Protein AF-A0A969WXQ6-F1 (afdb_monomer)

Radius of gyration: 19.03 Å; Cα contacts (8 Å, |Δi|>4): 213; chains: 1; bounding box: 54×24×57 Å

pLDDT: mean 85.54, std 15.49, range [38.78, 97.62]

Mean predicted aligned error: 7.91 Å

Sequence (126 aa):
MKSHINEEEMGKNLRLKVRFDYQGIAKNNRFPFRTPSPEQVAEEIREQKVAMLRNVPLQGIEIEEITMSGDVYTVYDEVRAQSVAYAPVAVEFKADSIEDAIQFIMREEFRKVEIIEPDHLNLTKM

Secondary structure (DSSP, 8-state):
------GGGTTS-EEEEEEEEEEEE----S-TTSPPPHHHHHHHHHHHHHHHHHHS-BTTEEEEEEE--SPPEEEEETTTTEEEEEEEEEEEEEESSHHHHHHHH-STTEEEEEEEE-S-------

Solvent-accessible surface area (backbone atoms only — not comparable to full-atom values): 7397 Å² total; per-residue (Å²): 137,82,81,81,76,59,76,81,62,80,62,72,52,44,27,34,39,35,34,35,41,29,74,8,66,51,72,95,59,101,51,76,92,78,52,63,50,20,54,55,43,3,46,54,52,35,53,54,52,50,52,46,66,75,72,52,90,49,85,50,49,46,81,75,46,76,47,69,84,50,73,70,46,74,46,77,38,78,92,76,72,41,65,34,14,31,20,36,34,39,38,31,30,34,14,59,41,71,66,42,43,49,64,69,54,72,48,93,36,48,75,47,78,43,75,71,32,64,96,73,82,87,86,73,85,130

Nearest PDB structures (foldseek):
  8csr-assembly1_E  TM=3.993E-01  e=1.469E-02  Homo sapiens
  9d94-assembly1_If  TM=6.668E-01  e=1.680E+00  Mycobacterium phage Bxb1
  4a2a-assembly1_A  TM=2.793E-01  e=2.506E+00  Thermotoga maritima
  4a2b-assembly1_A  TM=2.605E-01  e=2.111E+00  Thermotoga maritima
  4a2a-assembly2_B  TM=2.682E-01  e=3.956E+00  Thermotoga maritima

Foldseek 3Di:
DDDPPDPVVQQPWFKKKWKFWAKFFWDPDPDPVPTDDRQRRQVVVVVVVVVCVVPPDAPQKAWDDKDQPDHWDWDQDPVVRGIMIIRMMMTIMIGSDPVSVCVVQPDPRTDDMDGPDDPDDDDDDD

Structure (mmCIF, N/CA/C/O backbone):
data_AF-A0A969WXQ6-F1
#
_entry.id   AF-A0A969WXQ6-F1
#
loop_
_atom_site.group_PDB
_atom_site.id
_atom_site.type_symbol
_atom_site.label_atom_id
_atom_site.label_alt_id
_atom_site.label_comp_id
_atom_site.label_asym_id
_atom_site.label_entity_id
_atom_site.label_seq_id
_atom_site.pdbx_PDB_ins_code
_atom_site.Cartn_x
_atom_site.Cartn_y
_atom_site.Cartn_z
_atom_site.occupancy
_atom_site.B_iso_or_equiv
_atom_site.auth_seq_id
_atom_site.auth_comp_id
_atom_site.auth_asym_id
_atom_site.auth_atom_id
_atom_site.pdbx_PDB_model_num
ATOM 1 N N . MET A 1 1 ? -29.610 -12.326 30.037 1.00 38.78 1 MET A N 1
ATOM 2 C CA . MET A 1 1 ? -28.479 -11.379 30.010 1.00 38.78 1 MET A CA 1
ATOM 3 C C . MET A 1 1 ? -28.376 -10.874 28.579 1.00 38.78 1 MET A C 1
ATOM 5 O O . MET A 1 1 ? -27.927 -11.618 27.724 1.00 38.78 1 MET A O 1
ATOM 9 N N . LYS A 1 2 ? -28.982 -9.720 28.275 1.00 43.22 2 LYS A N 1
ATOM 10 C CA . LYS A 1 2 ? -28.932 -9.120 26.934 1.00 43.22 2 LYS A CA 1
ATOM 11 C C . LYS A 1 2 ? -27.744 -8.167 26.940 1.00 43.22 2 LYS A C 1
ATOM 13 O O . LYS A 1 2 ? -27.766 -7.196 27.689 1.00 43.22 2 LYS A O 1
ATOM 18 N N . SER A 1 3 ? -26.698 -8.494 26.196 1.00 45.59 3 SER A N 1
ATOM 19 C CA . SER A 1 3 ? -25.590 -7.577 25.955 1.00 45.59 3 SER A CA 1
ATOM 20 C C . SER A 1 3 ? -26.114 -6.435 25.089 1.00 45.59 3 SER A C 1
ATOM 22 O O . SER A 1 3 ? -26.398 -6.627 23.908 1.00 45.59 3 SER A O 1
ATOM 24 N N . HIS A 1 4 ? -26.289 -5.264 25.699 1.00 46.06 4 HIS A N 1
ATOM 25 C CA . HIS A 1 4 ? -26.290 -4.002 24.974 1.00 46.06 4 HIS A CA 1
ATOM 26 C C . HIS A 1 4 ? -24.886 -3.836 24.400 1.00 46.06 4 HIS A C 1
ATOM 28 O O . HIS A 1 4 ? -23.968 -3.430 25.105 1.00 46.06 4 HIS A O 1
ATOM 34 N N . ILE A 1 5 ? -24.707 -4.258 23.153 1.00 49.78 5 ILE A N 1
ATOM 35 C CA . ILE A 1 5 ? -23.520 -3.910 22.383 1.00 49.78 5 ILE A CA 1
ATOM 36 C C . ILE A 1 5 ? -23.732 -2.444 22.010 1.00 49.78 5 ILE A C 1
ATOM 38 O O . ILE A 1 5 ? -24.725 -2.107 21.366 1.00 49.78 5 ILE A O 1
ATOM 42 N N . ASN A 1 6 ? -22.889 -1.576 22.560 1.00 43.19 6 ASN A N 1
ATOM 43 C CA . ASN A 1 6 ? -22.985 -0.133 22.414 1.00 43.19 6 ASN A CA 1
ATOM 44 C C . ASN A 1 6 ? -22.669 0.219 20.949 1.00 43.19 6 ASN A C 1
ATOM 46 O O . ASN A 1 6 ? -21.578 -0.091 20.476 1.00 43.19 6 ASN A O 1
ATOM 50 N N . GLU A 1 7 ? -23.603 0.847 20.226 1.00 49.69 7 GLU A N 1
ATOM 51 C CA . GLU A 1 7 ? -23.404 1.287 18.829 1.00 49.69 7 GLU A CA 1
ATOM 52 C C . GLU A 1 7 ? -22.188 2.229 18.684 1.00 49.69 7 GLU A C 1
ATOM 54 O O . GLU A 1 7 ? -21.607 2.335 17.607 1.00 49.69 7 GLU A O 1
ATOM 59 N N . GLU A 1 8 ? -21.734 2.836 19.787 1.00 45.50 8 GLU A N 1
ATOM 60 C CA . GLU A 1 8 ? -20.534 3.677 19.870 1.00 45.50 8 GLU A CA 1
ATOM 61 C C . GLU A 1 8 ? -19.195 2.929 19.698 1.00 45.50 8 GLU A C 1
ATOM 63 O O . GLU A 1 8 ? -18.190 3.575 19.399 1.00 45.50 8 GLU A O 1
ATOM 68 N N . GLU A 1 9 ? -19.137 1.597 19.853 1.00 46.69 9 GLU A N 1
ATOM 69 C CA . GLU A 1 9 ? -17.900 0.830 19.591 1.00 46.69 9 GLU A CA 1
ATOM 70 C C . GLU A 1 9 ? -17.744 0.403 18.125 1.00 46.69 9 GLU A C 1
ATOM 72 O O . GLU A 1 9 ? -16.641 0.092 17.686 1.00 46.69 9 GLU A O 1
ATOM 77 N N . MET A 1 10 ? -18.818 0.443 17.332 1.00 47.16 10 MET A N 1
ATOM 78 C CA . MET A 1 10 ? -18.827 -0.082 15.960 1.00 47.16 10 MET A CA 1
ATOM 79 C C . MET A 1 10 ? -18.125 0.836 14.940 1.00 47.16 10 MET A C 1
ATOM 81 O O . MET A 1 10 ? -17.915 0.442 13.796 1.00 47.16 10 MET A O 1
ATOM 85 N N . GLY A 1 11 ? -17.771 2.059 15.353 1.00 47.78 11 GLY A N 1
ATOM 86 C CA . GLY A 1 11 ? -17.104 3.074 14.532 1.00 47.78 11 GLY A CA 1
ATOM 87 C C . GLY A 1 11 ? -15.634 3.308 14.876 1.00 47.78 11 GLY A C 1
ATOM 88 O O . GLY A 1 11 ? -15.070 4.295 14.418 1.00 47.78 11 GLY A O 1
ATOM 89 N N . LYS A 1 12 ? -15.006 2.464 15.706 1.00 54.78 12 LYS A N 1
ATOM 90 C CA . LYS A 1 12 ? -13.591 2.636 16.056 1.00 54.78 12 LYS A CA 1
ATOM 91 C C . LYS A 1 12 ? -12.741 1.526 15.461 1.00 54.78 12 LYS A C 1
ATOM 93 O O . LYS A 1 12 ? -12.566 0.469 16.056 1.00 54.78 12 LYS A O 1
ATOM 98 N N . ASN A 1 13 ? -12.164 1.882 14.316 1.00 68.25 13 ASN A N 1
ATOM 99 C CA . ASN A 1 13 ? -11.003 1.291 13.658 1.00 68.25 13 ASN A CA 1
ATOM 100 C C . ASN A 1 13 ? -11.335 0.152 12.695 1.00 68.25 13 ASN A C 1
ATOM 102 O O . ASN A 1 13 ? -11.148 -1.024 12.995 1.00 68.25 13 ASN A O 1
ATOM 106 N N . LEU A 1 14 ? -11.752 0.529 11.484 1.00 91.44 14 LEU A N 1
ATOM 107 C CA . LEU A 1 14 ? -11.699 -0.376 10.339 1.00 91.44 14 LEU A CA 1
ATOM 108 C C . LEU A 1 14 ? -10.246 -0.762 10.114 1.00 91.44 14 LEU A C 1
ATOM 110 O O . LEU A 1 14 ? -9.439 0.105 9.790 1.00 91.44 14 LEU A O 1
ATOM 114 N N . ARG A 1 15 ? -9.911 -2.039 10.266 1.00 95.50 15 ARG A N 1
ATOM 115 C CA . ARG A 1 15 ? -8.557 -2.531 10.031 1.00 95.50 15 ARG A CA 1
ATOM 116 C C . ARG A 1 15 ? -8.525 -3.266 8.706 1.00 95.50 15 ARG A C 1
ATOM 118 O O . ARG A 1 15 ? -9.250 -4.242 8.512 1.00 95.50 15 ARG A O 1
ATOM 125 N N . LEU A 1 16 ? -7.692 -2.805 7.784 1.00 95.69 16 LEU A N 1
ATOM 126 C CA . LEU A 1 16 ? -7.615 -3.344 6.432 1.00 95.69 16 LEU A CA 1
ATOM 127 C C . LEU A 1 16 ? -6.181 -3.702 6.064 1.00 95.69 16 LEU A C 1
ATOM 129 O O . LEU A 1 16 ? -5.230 -3.060 6.501 1.00 95.69 16 LEU A O 1
ATOM 133 N N . LYS A 1 17 ? -6.046 -4.685 5.176 1.00 96.88 17 LYS A N 1
ATOM 134 C CA . LYS A 1 17 ? -4.815 -4.994 4.453 1.00 96.88 17 LYS A CA 1
ATOM 135 C C . LYS A 1 17 ? -5.021 -4.721 2.976 1.00 96.88 17 LYS A C 1
ATOM 137 O O . LYS A 1 17 ? -5.866 -5.341 2.335 1.00 96.88 17 LYS A O 1
ATOM 142 N N . VAL A 1 18 ? -4.239 -3.813 2.413 1.00 97.12 18 VAL A N 1
ATOM 143 C CA . VAL A 1 18 ? -4.273 -3.479 0.986 1.00 97.12 18 VAL A CA 1
ATOM 144 C C . VAL A 1 18 ? -2.982 -3.905 0.304 1.00 97.12 18 VAL A C 1
ATOM 146 O O . VAL A 1 18 ? -1.902 -3.777 0.876 1.00 97.12 18 VAL A O 1
ATOM 149 N N . ARG A 1 19 ? -3.083 -4.397 -0.934 1.00 97.19 19 ARG A N 1
ATOM 150 C CA . ARG A 1 19 ? -1.935 -4.634 -1.811 1.00 97.19 19 ARG A CA 1
ATOM 151 C C . ARG A 1 19 ? -1.886 -3.592 -2.921 1.00 97.19 19 ARG A C 1
ATOM 153 O O . ARG A 1 19 ? -2.846 -3.462 -3.688 1.00 97.19 19 ARG A O 1
ATOM 160 N N . PHE A 1 20 ? -0.744 -2.920 -3.020 1.00 97.56 20 PHE A N 1
ATOM 161 C CA . PHE A 1 20 ? -0.381 -2.054 -4.134 1.00 97.56 20 PHE A CA 1
ATOM 162 C C . PHE A 1 20 ? 0.734 -2.701 -4.952 1.00 97.56 20 PHE A C 1
ATOM 164 O O . PHE A 1 20 ? 1.717 -3.164 -4.381 1.00 97.56 20 PHE A O 1
ATOM 171 N N . ASP A 1 21 ? 0.609 -2.687 -6.275 1.00 97.31 21 ASP A N 1
ATOM 172 C CA . ASP A 1 21 ? 1.634 -3.180 -7.192 1.00 97.31 21 ASP A CA 1
ATOM 173 C C . ASP A 1 21 ? 2.188 -1.989 -7.987 1.00 97.31 21 ASP A C 1
ATOM 175 O O . ASP A 1 21 ? 1.551 -1.498 -8.924 1.00 97.31 21 ASP A O 1
ATOM 179 N N . TYR A 1 22 ? 3.374 -1.507 -7.605 1.00 96.81 22 TYR A N 1
ATOM 180 C CA . TYR A 1 22 ? 3.997 -0.337 -8.227 1.00 96.81 22 TYR A CA 1
ATOM 181 C C . TYR A 1 22 ? 4.631 -0.692 -9.564 1.00 96.81 22 TYR A C 1
ATOM 183 O O . TYR A 1 22 ? 5.438 -1.614 -9.653 1.00 96.81 22 TYR A O 1
ATOM 191 N N . GLN A 1 23 ? 4.266 0.048 -10.607 1.00 95.00 23 GLN A N 1
ATOM 192 C CA . GLN A 1 23 ? 4.667 -0.246 -11.976 1.00 95.00 23 GLN A CA 1
ATOM 193 C C . GLN A 1 23 ? 6.019 0.382 -12.335 1.00 95.00 23 GLN A C 1
ATOM 195 O O . GLN A 1 23 ? 6.209 1.586 -12.182 1.00 95.00 23 GLN A O 1
ATOM 200 N N . GLY A 1 24 ? 6.909 -0.410 -12.930 1.00 92.69 24 GLY A N 1
ATOM 201 C CA . GLY A 1 24 ? 8.118 0.046 -13.608 1.00 92.69 24 GLY A CA 1
ATOM 202 C C . GLY A 1 24 ? 8.058 -0.233 -15.108 1.00 92.69 24 GLY A C 1
ATOM 203 O O . GLY A 1 24 ? 7.767 -1.347 -15.547 1.00 92.69 24 GLY A O 1
ATOM 204 N N . ILE A 1 25 ? 8.335 0.793 -15.912 1.00 88.00 25 ILE A N 1
ATOM 205 C CA . ILE A 1 25 ? 8.427 0.698 -17.375 1.00 88.00 25 ILE A CA 1
ATOM 206 C C . ILE A 1 25 ? 9.833 1.141 -17.776 1.00 88.00 25 ILE A C 1
ATOM 208 O O . ILE A 1 25 ? 10.276 2.222 -17.379 1.00 88.00 25 ILE A O 1
ATOM 212 N N . ALA A 1 26 ? 1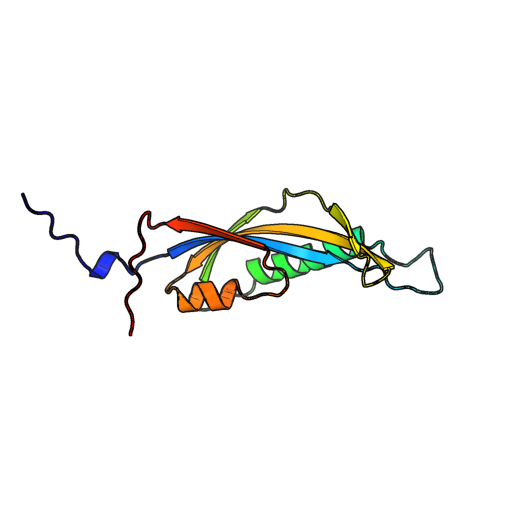0.533 0.336 -18.580 1.00 77.06 26 ALA A N 1
ATOM 213 C CA . ALA A 1 26 ? 11.819 0.752 -19.131 1.00 77.06 26 ALA A CA 1
ATOM 214 C C . ALA A 1 26 ? 11.641 1.981 -20.026 1.00 77.06 26 ALA A C 1
ATOM 216 O O . ALA A 1 26 ? 10.830 1.995 -20.952 1.00 77.06 26 ALA A O 1
ATOM 217 N N . LYS A 1 27 ? 12.456 3.012 -19.796 1.00 69.88 27 LYS A N 1
ATOM 218 C CA . LYS A 1 27 ? 12.552 4.128 -20.738 1.00 69.88 27 LYS A CA 1
ATOM 219 C C . LYS A 1 27 ? 13.331 3.656 -21.962 1.00 69.88 27 LYS A C 1
ATOM 221 O O . LYS A 1 27 ? 14.490 3.277 -21.845 1.00 69.88 27 LYS A O 1
ATOM 226 N N . ASN A 1 28 ? 12.721 3.712 -23.143 1.00 63.16 28 ASN A N 1
ATOM 227 C CA . ASN A 1 28 ? 13.413 3.419 -24.396 1.00 63.16 28 ASN A CA 1
ATOM 228 C C . ASN A 1 28 ? 14.402 4.556 -24.723 1.00 63.16 28 ASN A C 1
ATOM 230 O O . ASN A 1 28 ? 14.040 5.529 -25.383 1.00 63.16 28 ASN A O 1
ATOM 234 N N . ASN A 1 29 ? 15.632 4.479 -24.208 1.00 61.03 29 ASN A N 1
ATOM 235 C CA . ASN A 1 29 ? 16.663 5.499 -24.403 1.00 61.03 29 ASN A CA 1
ATOM 236 C C . ASN A 1 29 ? 17.888 4.941 -25.140 1.00 61.03 29 ASN A C 1
ATOM 238 O O . ASN A 1 29 ? 18.266 3.786 -24.976 1.00 61.03 29 ASN A O 1
ATOM 242 N N . ARG A 1 30 ? 18.564 5.803 -25.915 1.00 62.41 30 ARG A N 1
ATOM 243 C CA . ARG A 1 30 ? 19.701 5.444 -26.795 1.00 62.41 30 ARG A CA 1
ATOM 244 C C . ARG A 1 30 ? 20.978 4.972 -26.071 1.00 62.41 30 ARG A C 1
ATOM 246 O O . ARG A 1 30 ? 21.963 4.675 -26.738 1.00 62.41 30 ARG A O 1
ATOM 253 N N . PHE A 1 31 ? 20.990 4.921 -24.738 1.00 69.31 31 PHE A N 1
ATOM 254 C CA . PHE A 1 31 ? 22.169 4.588 -23.930 1.00 69.31 31 PHE A CA 1
ATOM 255 C C . PHE A 1 31 ? 21.892 3.368 -23.028 1.00 69.31 31 PHE A C 1
ATOM 257 O O . PHE A 1 31 ? 21.445 3.533 -21.888 1.00 69.31 31 PHE A O 1
ATOM 264 N N . PRO A 1 32 ? 22.166 2.138 -23.503 1.00 61.19 32 PRO A N 1
ATOM 265 C CA . PRO A 1 32 ? 21.775 0.905 -22.811 1.00 61.19 32 PRO A CA 1
ATOM 266 C C . PRO A 1 32 ? 22.526 0.658 -21.492 1.00 61.19 32 PRO A C 1
ATOM 268 O O . PRO A 1 32 ? 22.001 -0.005 -20.611 1.00 61.19 32 PRO A O 1
ATOM 271 N N . PHE A 1 33 ? 23.715 1.236 -21.301 1.00 65.94 33 PHE A N 1
ATOM 272 C CA . PHE A 1 33 ? 24.551 0.983 -20.115 1.00 65.94 33 PHE A CA 1
ATOM 273 C C . PHE A 1 33 ? 24.204 1.826 -18.875 1.00 65.94 33 PHE A C 1
ATOM 275 O O . PHE A 1 33 ? 24.847 1.678 -17.841 1.00 65.94 33 PHE A O 1
ATOM 282 N N . ARG A 1 34 ? 23.226 2.739 -18.964 1.00 69.50 34 ARG A N 1
ATOM 283 C CA . ARG A 1 34 ? 22.825 3.622 -17.848 1.00 69.50 34 ARG A CA 1
ATOM 284 C C . ARG A 1 34 ? 21.311 3.677 -17.633 1.00 69.50 34 ARG A C 1
ATOM 286 O O . ARG A 1 34 ? 20.833 4.462 -16.822 1.00 69.50 34 ARG A O 1
ATOM 293 N N . THR A 1 35 ? 20.551 2.896 -18.393 1.00 77.81 35 THR A N 1
ATOM 294 C CA . THR A 1 35 ? 19.093 2.909 -18.293 1.00 77.81 35 THR A CA 1
ATOM 295 C C . THR A 1 35 ? 18.670 1.829 -17.299 1.00 77.81 35 THR A C 1
ATOM 297 O O . THR A 1 35 ? 19.032 0.674 -17.520 1.00 77.81 35 THR A O 1
ATOM 300 N N . PRO A 1 36 ? 17.955 2.175 -16.214 1.00 84.25 36 PRO A N 1
ATOM 301 C CA . PRO A 1 36 ? 17.484 1.181 -15.259 1.00 84.25 36 PRO A CA 1
ATOM 302 C C . PRO A 1 36 ? 16.495 0.221 -15.932 1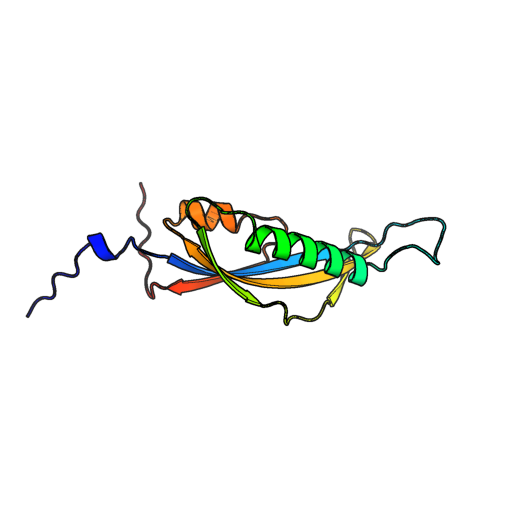.00 84.25 36 PRO A C 1
ATOM 304 O O . PRO A 1 36 ? 15.702 0.635 -16.788 1.00 84.25 36 PRO A O 1
ATOM 307 N N . SER A 1 37 ? 16.554 -1.060 -15.564 1.00 89.62 37 SER A N 1
ATOM 308 C CA . SER A 1 37 ? 15.594 -2.063 -16.035 1.00 89.62 37 SER A CA 1
ATOM 309 C C . SER A 1 37 ? 14.183 -1.753 -15.504 1.00 89.62 37 SER A C 1
ATOM 311 O O . SER A 1 37 ? 14.057 -1.039 -14.506 1.00 89.62 37 SER A O 1
ATOM 313 N N . PRO A 1 38 ? 13.104 -2.270 -16.125 1.00 91.50 38 PRO A N 1
ATOM 314 C CA . PRO A 1 38 ? 11.749 -2.110 -15.596 1.00 91.50 38 PRO A CA 1
ATOM 315 C C . PRO A 1 38 ? 11.646 -2.514 -14.122 1.00 91.50 38 PRO A C 1
ATOM 317 O O . PRO A 1 38 ? 11.001 -1.819 -13.345 1.00 91.50 38 PRO A O 1
ATOM 320 N N . GLU A 1 39 ? 12.316 -3.600 -13.734 1.00 93.88 39 GLU A N 1
ATOM 321 C CA . GLU A 1 39 ? 12.343 -4.118 -12.366 1.00 93.88 39 GLU A CA 1
ATOM 322 C C . GLU A 1 39 ? 13.013 -3.130 -11.410 1.00 93.88 39 GLU A C 1
ATOM 324 O O . GLU A 1 39 ? 12.452 -2.831 -10.361 1.00 93.88 39 GLU A O 1
ATOM 329 N N . GLN A 1 40 ? 14.163 -2.56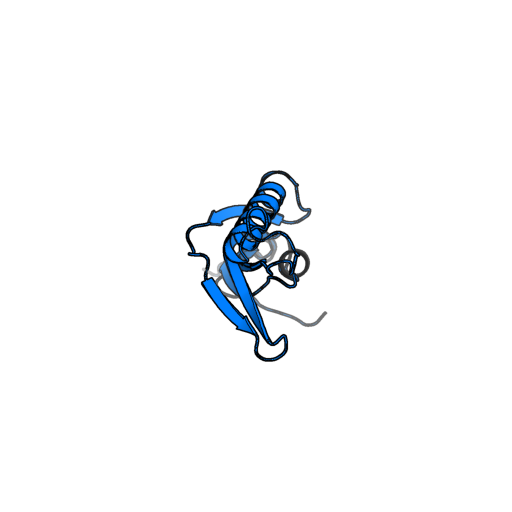4 -11.796 1.00 93.00 40 GLN A N 1
ATOM 330 C CA . GLN A 1 40 ? 14.844 -1.532 -11.006 1.00 93.00 40 GLN A CA 1
ATOM 331 C C . GLN A 1 40 ? 13.966 -0.289 -10.841 1.00 93.00 40 GLN A C 1
ATOM 333 O O . GLN A 1 40 ? 13.850 0.242 -9.742 1.00 93.00 40 GLN A O 1
ATOM 338 N N . VAL A 1 41 ? 13.292 0.141 -11.911 1.00 93.88 41 VAL A N 1
ATOM 339 C CA . VAL A 1 41 ? 12.364 1.280 -11.855 1.00 93.88 41 VAL A CA 1
ATOM 340 C C . VAL A 1 41 ? 11.184 0.987 -10.922 1.00 93.88 41 VAL A C 1
ATOM 342 O O . VAL A 1 41 ? 10.811 1.846 -10.127 1.00 93.88 41 VAL A O 1
ATOM 345 N N . ALA A 1 42 ? 10.591 -0.208 -11.002 1.00 95.81 42 ALA A N 1
ATOM 346 C CA . ALA A 1 42 ? 9.485 -0.608 -10.131 1.00 95.81 42 ALA A CA 1
ATOM 347 C C . ALA A 1 42 ? 9.918 -0.619 -8.656 1.00 95.81 42 ALA A C 1
ATOM 349 O O . ALA A 1 42 ? 9.194 -0.121 -7.793 1.00 95.81 42 ALA A O 1
ATOM 350 N N . GLU A 1 43 ? 11.115 -1.141 -8.386 1.00 95.50 43 GLU A N 1
ATOM 351 C CA . GLU A 1 43 ? 11.703 -1.222 -7.052 1.00 95.50 43 GLU A CA 1
ATOM 352 C C . GLU A 1 43 ? 11.970 0.166 -6.455 1.00 95.50 43 GLU A C 1
ATOM 354 O O . GLU A 1 43 ? 11.552 0.439 -5.331 1.00 95.50 43 GLU A O 1
ATOM 359 N N . GLU A 1 44 ? 12.570 1.074 -7.229 1.00 95.12 44 GLU A N 1
ATOM 360 C CA . GLU A 1 44 ? 12.812 2.463 -6.820 1.00 95.12 44 GLU A CA 1
ATOM 361 C C . GLU A 1 44 ? 11.500 3.201 -6.501 1.00 95.12 44 GLU A C 1
ATOM 363 O O . GLU A 1 44 ? 11.391 3.886 -5.479 1.00 95.12 44 GLU A O 1
ATOM 368 N N . ILE A 1 45 ? 10.470 3.041 -7.343 1.00 96.06 45 ILE A N 1
ATOM 369 C CA . ILE A 1 45 ? 9.145 3.639 -7.105 1.00 96.06 45 ILE A CA 1
ATOM 370 C C . ILE A 1 45 ? 8.536 3.076 -5.822 1.00 96.06 45 ILE A C 1
ATOM 372 O O . ILE A 1 45 ? 8.007 3.835 -5.005 1.00 96.06 45 ILE A O 1
ATOM 376 N N . ARG A 1 46 ? 8.618 1.758 -5.625 1.00 96.50 46 ARG A N 1
ATOM 377 C CA . ARG A 1 46 ? 8.125 1.090 -4.422 1.00 96.50 46 ARG A CA 1
ATOM 378 C C . ARG A 1 46 ? 8.806 1.633 -3.169 1.00 96.50 46 ARG A C 1
ATOM 380 O O . ARG A 1 46 ? 8.112 1.990 -2.219 1.00 96.50 46 ARG A O 1
ATOM 387 N N . GLU A 1 47 ? 10.131 1.744 -3.167 1.00 96.06 47 GLU A N 1
ATOM 388 C CA . GLU A 1 47 ? 10.894 2.307 -2.048 1.00 96.06 47 GLU A CA 1
ATOM 389 C C . GLU A 1 47 ? 10.478 3.748 -1.746 1.00 96.06 47 GLU A C 1
ATOM 391 O O . GLU A 1 47 ? 10.199 4.083 -0.591 1.00 96.06 47 GLU A O 1
ATOM 396 N N . GLN A 1 48 ? 10.351 4.589 -2.777 1.00 96.19 48 GLN A N 1
ATOM 397 C CA . GLN A 1 48 ? 9.909 5.973 -2.621 1.00 96.19 48 GLN A CA 1
ATOM 398 C C . GLN A 1 48 ? 8.501 6.054 -2.015 1.00 96.19 48 GLN A C 1
ATOM 400 O O . GLN A 1 48 ? 8.255 6.845 -1.101 1.00 96.19 48 GLN A O 1
ATOM 405 N N . LYS A 1 49 ? 7.565 5.239 -2.505 1.00 95.62 49 LYS A N 1
ATOM 406 C CA . LYS A 1 49 ? 6.173 5.227 -2.039 1.00 95.62 49 LYS A CA 1
ATOM 407 C C . LYS A 1 49 ? 6.058 4.704 -0.613 1.00 95.62 49 LYS A C 1
ATOM 409 O O . LYS A 1 49 ? 5.352 5.301 0.195 1.00 95.62 49 LYS A O 1
ATOM 414 N N . VAL A 1 50 ? 6.804 3.656 -0.268 1.00 95.88 50 VAL A N 1
ATOM 415 C CA . VAL A 1 50 ? 6.894 3.159 1.111 1.00 95.88 50 VAL A CA 1
ATOM 416 C C . VAL A 1 50 ? 7.490 4.219 2.035 1.00 95.88 50 VAL A C 1
ATOM 418 O O . VAL A 1 50 ? 6.981 4.426 3.135 1.00 95.88 50 VAL A O 1
ATOM 421 N N . ALA A 1 51 ? 8.527 4.937 1.597 1.00 96.00 51 ALA A N 1
ATOM 422 C CA . ALA A 1 51 ? 9.091 6.034 2.373 1.00 96.00 51 ALA A CA 1
ATOM 423 C C . ALA A 1 51 ? 8.065 7.154 2.615 1.00 96.00 51 ALA A C 1
ATOM 425 O O . ALA A 1 51 ? 8.015 7.692 3.719 1.00 96.00 51 ALA A O 1
ATOM 426 N N . MET A 1 52 ? 7.215 7.479 1.634 1.00 94.19 52 MET A N 1
ATOM 427 C CA . MET A 1 52 ? 6.115 8.430 1.835 1.00 94.19 52 MET A CA 1
ATOM 428 C C . MET A 1 52 ? 5.107 7.912 2.863 1.00 94.19 52 MET A C 1
ATOM 430 O O . MET A 1 52 ? 4.794 8.634 3.802 1.00 94.19 52 MET A O 1
ATOM 434 N N . LEU A 1 53 ? 4.660 6.659 2.739 1.00 93.44 53 LEU A N 1
ATOM 435 C CA . LEU A 1 53 ? 3.700 6.055 3.672 1.00 93.44 53 LEU A CA 1
ATOM 436 C C . LEU A 1 53 ? 4.207 6.031 5.122 1.00 93.44 53 LEU A C 1
ATOM 438 O O . LEU A 1 53 ? 3.418 6.191 6.044 1.00 93.44 53 LEU A O 1
ATOM 442 N N . ARG A 1 54 ? 5.517 5.854 5.332 1.00 93.06 54 ARG A N 1
ATOM 443 C CA . ARG A 1 54 ? 6.120 5.842 6.677 1.00 93.06 54 ARG A CA 1
ATOM 444 C C . ARG A 1 54 ? 6.269 7.224 7.308 1.00 93.06 54 ARG A C 1
ATOM 446 O O . ARG A 1 54 ? 6.312 7.317 8.528 1.00 93.06 54 ARG A O 1
ATOM 453 N N . ASN A 1 55 ? 6.427 8.270 6.499 1.00 92.00 55 ASN A N 1
ATOM 454 C CA . ASN A 1 55 ? 6.860 9.583 6.987 1.00 92.00 55 ASN A CA 1
ATOM 455 C C . ASN A 1 55 ? 5.811 10.686 6.813 1.00 92.00 55 ASN A C 1
ATOM 457 O O . ASN A 1 55 ? 5.960 11.759 7.396 1.00 92.00 55 ASN A O 1
ATOM 461 N N . VAL A 1 56 ? 4.778 10.458 6.000 1.00 90.38 56 VAL A N 1
ATOM 462 C CA . VAL A 1 56 ? 3.733 11.445 5.725 1.00 90.38 56 VAL A CA 1
ATOM 463 C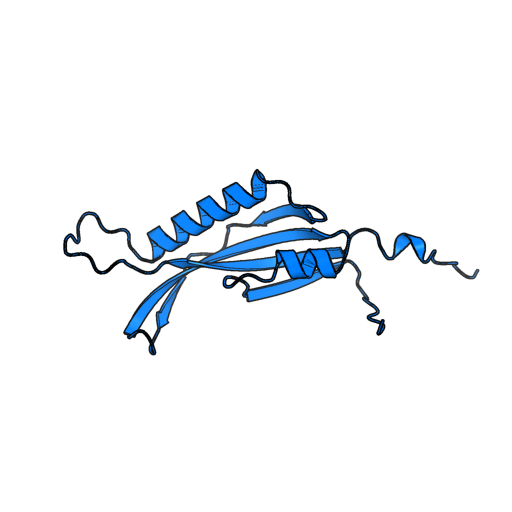 C . VAL A 1 56 ? 2.460 11.036 6.463 1.00 90.38 56 VAL A C 1
ATOM 465 O O . VAL A 1 56 ? 1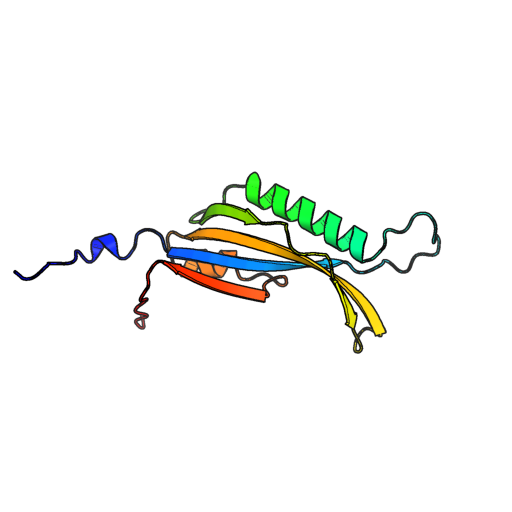.884 10.002 6.126 1.00 90.38 56 VAL A O 1
ATOM 468 N N . PRO A 1 57 ? 1.995 11.829 7.445 1.00 88.50 57 PRO A N 1
ATOM 469 C CA . PRO A 1 57 ? 0.739 11.548 8.118 1.00 88.50 57 PRO A CA 1
ATOM 470 C C . PRO A 1 57 ? -0.428 11.714 7.143 1.00 88.50 57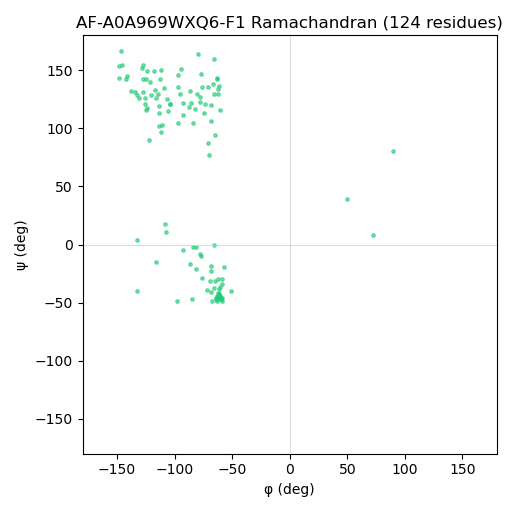 PRO A C 1
ATOM 472 O O . PRO A 1 57 ? -0.478 12.665 6.359 1.00 88.50 57 PRO A O 1
ATOM 475 N N . LEU A 1 58 ? -1.377 10.789 7.217 1.00 91.44 58 LEU A N 1
ATOM 476 C CA . LEU A 1 58 ? -2.595 10.786 6.421 1.00 91.44 58 LEU A CA 1
ATOM 477 C C . LEU A 1 58 ? -3.774 10.940 7.378 1.00 91.44 58 LEU A C 1
ATOM 479 O O . LEU A 1 58 ? -3.888 10.209 8.356 1.00 91.44 58 LEU A O 1
ATOM 483 N N . GLN A 1 59 ? -4.623 11.934 7.129 1.00 90.94 59 GLN A N 1
ATOM 484 C CA . GLN A 1 59 ? -5.795 12.157 7.968 1.00 90.94 59 GLN A CA 1
ATOM 485 C C . GLN A 1 59 ? -6.719 10.937 7.898 1.00 90.94 59 GLN A C 1
ATOM 487 O O . GLN A 1 59 ? -6.977 10.431 6.809 1.00 90.94 59 GLN A O 1
ATOM 492 N N . GLY A 1 60 ? -7.187 10.476 9.058 1.00 92.75 60 GLY A N 1
ATOM 493 C CA . GLY A 1 60 ? -8.093 9.335 9.159 1.00 92.75 60 GLY A CA 1
ATOM 494 C C . GLY A 1 60 ? -7.453 7.975 8.879 1.00 92.75 60 GLY A C 1
ATOM 495 O O . GLY A 1 60 ? -8.189 7.000 8.777 1.00 92.75 60 GLY A O 1
ATOM 496 N N . ILE A 1 61 ? -6.120 7.893 8.734 1.00 95.38 61 ILE A N 1
ATOM 497 C CA . ILE A 1 61 ? -5.385 6.656 8.433 1.00 95.38 61 ILE A CA 1
ATOM 498 C C . ILE A 1 61 ? -4.207 6.480 9.396 1.00 95.38 61 ILE A C 1
ATOM 500 O O . ILE A 1 61 ? -3.316 7.326 9.479 1.00 95.38 61 ILE A O 1
ATOM 504 N N . GLU A 1 62 ? -4.150 5.327 10.054 1.00 95.00 62 GLU A N 1
ATOM 505 C CA . GLU A 1 62 ? -3.019 4.892 10.874 1.00 95.00 62 GLU A CA 1
ATOM 506 C C . GLU A 1 62 ? -2.365 3.672 10.216 1.00 95.00 62 GLU A C 1
ATOM 508 O O . GLU A 1 62 ? -2.969 2.606 10.127 1.00 95.00 62 GLU A O 1
ATOM 513 N N . ILE A 1 63 ? -1.128 3.818 9.736 1.00 95.94 63 ILE A N 1
ATOM 514 C CA . ILE A 1 63 ? -0.370 2.700 9.161 1.00 95.94 63 ILE A CA 1
ATOM 515 C C . ILE A 1 63 ? 0.192 1.837 10.293 1.00 95.94 63 ILE A C 1
ATOM 517 O O . ILE A 1 63 ? 0.963 2.329 11.115 1.00 95.94 63 ILE A O 1
ATOM 521 N N . GLU A 1 64 ? -0.141 0.549 10.300 1.00 95.06 64 GLU A N 1
ATOM 522 C CA . GLU A 1 64 ? 0.326 -0.405 11.312 1.00 95.06 64 GLU A CA 1
ATOM 523 C C . GLU A 1 64 ? 1.526 -1.212 10.818 1.00 95.06 64 GLU A C 1
ATOM 525 O O . GLU A 1 64 ? 2.544 -1.311 11.504 1.00 95.06 64 GLU A O 1
ATOM 530 N N . GLU A 1 65 ? 1.433 -1.764 9.607 1.00 95.88 65 GLU A N 1
ATOM 531 C CA . GLU A 1 65 ? 2.489 -2.592 9.030 1.00 95.88 65 GLU A CA 1
ATOM 532 C C . GLU A 1 65 ? 2.637 -2.339 7.528 1.00 95.88 65 GLU A C 1
ATOM 534 O O . GLU A 1 65 ? 1.666 -2.150 6.799 1.00 95.88 65 GLU A O 1
ATOM 539 N N . ILE A 1 66 ? 3.882 -2.363 7.047 1.00 96.75 66 ILE A N 1
ATOM 540 C CA . ILE A 1 66 ? 4.190 -2.379 5.618 1.00 96.75 66 ILE A CA 1
ATOM 541 C C . ILE A 1 66 ? 5.081 -3.582 5.336 1.00 96.75 66 ILE A C 1
ATOM 543 O O . ILE A 1 66 ? 6.237 -3.620 5.765 1.00 96.75 66 ILE A O 1
ATOM 547 N N . THR A 1 67 ? 4.569 -4.524 4.551 1.00 95.31 67 THR A N 1
ATOM 548 C CA . THR A 1 67 ? 5.285 -5.732 4.147 1.00 95.31 67 THR A CA 1
ATOM 549 C C . THR A 1 67 ? 5.761 -5.607 2.699 1.00 95.31 67 THR A C 1
ATOM 551 O O . THR A 1 67 ? 4.974 -5.449 1.764 1.00 95.31 67 THR A O 1
ATOM 554 N N . MET A 1 68 ? 7.077 -5.710 2.515 1.00 90.44 68 MET A N 1
ATOM 555 C CA . MET A 1 68 ? 7.787 -5.554 1.236 1.00 90.44 68 MET A CA 1
ATOM 556 C C . MET A 1 68 ? 8.322 -6.886 0.677 1.00 90.44 68 MET A C 1
ATOM 558 O O . MET A 1 68 ? 9.222 -6.884 -0.153 1.00 90.44 68 MET A O 1
ATOM 562 N N . SER A 1 69 ? 7.810 -8.023 1.157 1.00 76.19 69 SER A N 1
ATOM 563 C CA . SER A 1 69 ? 8.359 -9.362 0.893 1.00 76.19 69 SER A CA 1
ATOM 564 C C . SER A 1 69 ? 7.955 -9.986 -0.444 1.00 76.19 69 SER A C 1
ATOM 566 O O . SER A 1 69 ? 8.359 -11.111 -0.724 1.00 76.19 69 SER A O 1
ATOM 568 N N . GLY A 1 70 ? 7.126 -9.317 -1.246 1.00 80.00 70 GLY A N 1
ATOM 569 C CA . GLY A 1 70 ? 6.742 -9.840 -2.551 1.00 80.00 70 GLY A CA 1
ATOM 570 C C . GLY A 1 70 ? 7.821 -9.561 -3.593 1.00 80.00 70 GLY A C 1
ATOM 571 O O . GLY A 1 70 ? 8.257 -8.420 -3.736 1.00 80.00 70 GLY A O 1
ATOM 572 N N . ASP A 1 71 ? 8.219 -10.598 -4.327 1.00 90.50 71 ASP A N 1
ATOM 573 C CA . ASP A 1 71 ? 9.182 -10.474 -5.418 1.00 90.50 71 ASP A CA 1
ATOM 574 C C . ASP A 1 71 ? 8.637 -9.582 -6.543 1.00 90.50 71 ASP A C 1
ATOM 576 O O . ASP A 1 71 ? 7.446 -9.620 -6.880 1.00 90.50 71 ASP A O 1
ATOM 580 N N . VAL A 1 72 ? 9.525 -8.791 -7.150 1.00 94.94 72 VAL A N 1
ATOM 581 C CA . VAL A 1 72 ? 9.207 -8.026 -8.360 1.00 94.94 72 VAL A CA 1
ATOM 582 C C . VAL A 1 72 ? 8.935 -9.006 -9.497 1.00 94.94 72 VAL A C 1
ATOM 584 O O . VAL A 1 72 ? 9.734 -9.906 -9.757 1.00 94.94 72 VAL A O 1
ATOM 587 N N . TYR A 1 73 ? 7.814 -8.824 -10.191 1.00 94.62 73 TYR A N 1
ATOM 588 C CA . TYR A 1 73 ? 7.413 -9.688 -11.297 1.00 94.62 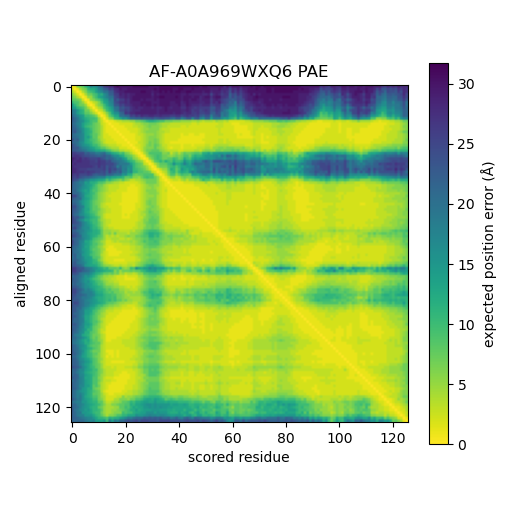73 TYR A CA 1
ATOM 589 C C . TYR A 1 73 ? 7.191 -8.884 -12.573 1.00 94.62 73 TYR A C 1
ATOM 591 O O . TYR A 1 73 ? 6.766 -7.731 -12.530 1.00 94.62 73 TYR A O 1
ATOM 599 N N . THR A 1 74 ? 7.449 -9.508 -13.720 1.00 94.00 74 THR A N 1
ATOM 600 C CA . THR A 1 74 ? 7.356 -8.853 -15.028 1.00 94.00 74 THR A CA 1
ATOM 601 C C . THR A 1 74 ? 6.280 -9.516 -15.873 1.00 94.00 74 THR A C 1
ATOM 603 O O . THR A 1 74 ? 6.217 -10.740 -15.982 1.00 94.00 74 THR A O 1
ATOM 606 N N . VAL A 1 75 ? 5.427 -8.695 -16.479 1.00 93.06 75 VAL A N 1
ATOM 607 C CA . VAL A 1 75 ? 4.350 -9.107 -17.379 1.00 93.06 75 VAL A CA 1
ATOM 608 C C . VAL A 1 75 ? 4.567 -8.435 -18.728 1.00 93.06 75 VAL A C 1
ATOM 610 O O . VAL A 1 75 ? 4.947 -7.267 -18.797 1.00 93.06 75 VAL A O 1
ATOM 613 N N . TYR A 1 76 ? 4.334 -9.169 -19.812 1.00 90.00 76 TYR A N 1
ATOM 614 C CA . TYR A 1 76 ? 4.324 -8.582 -21.145 1.00 90.00 76 TYR A CA 1
ATOM 615 C C . TYR A 1 76 ? 2.959 -7.943 -21.415 1.00 90.00 76 TYR A C 1
ATOM 617 O O . TYR A 1 76 ? 1.939 -8.629 -21.422 1.00 90.00 76 TYR A O 1
ATOM 625 N N . ASP A 1 77 ? 2.937 -6.627 -21.608 1.00 87.69 77 ASP A N 1
ATOM 626 C CA . ASP A 1 77 ? 1.740 -5.883 -21.991 1.00 87.69 77 ASP A CA 1
ATOM 627 C C . ASP A 1 77 ? 1.587 -5.956 -23.516 1.00 87.69 77 ASP A C 1
ATOM 629 O O . ASP A 1 77 ? 2.321 -5.296 -24.256 1.00 87.69 77 ASP A O 1
ATOM 633 N N . GLU A 1 78 ? 0.642 -6.773 -23.986 1.00 89.38 78 GLU A N 1
ATOM 634 C CA . GLU A 1 78 ? 0.372 -6.961 -25.418 1.00 89.38 78 GLU A CA 1
ATOM 635 C C . GLU A 1 78 ? -0.150 -5.686 -26.094 1.00 89.38 78 GLU A C 1
ATOM 637 O O . GLU A 1 78 ? 0.146 -5.445 -27.263 1.00 89.38 78 GLU A O 1
ATOM 642 N N . VAL A 1 79 ? -0.884 -4.838 -25.366 1.00 88.31 79 VAL A N 1
ATOM 643 C CA . VAL A 1 79 ? -1.455 -3.592 -25.903 1.00 88.31 79 VAL A CA 1
ATOM 644 C C . VAL A 1 79 ? -0.352 -2.567 -26.146 1.00 88.31 79 VAL A C 1
ATOM 646 O O . VAL A 1 79 ? -0.368 -1.848 -27.144 1.00 88.31 79 VAL A O 1
ATOM 649 N N . ARG A 1 80 ? 0.625 -2.501 -25.237 1.00 83.56 80 ARG A N 1
ATOM 650 C CA . ARG A 1 80 ? 1.778 -1.592 -25.335 1.00 83.56 80 ARG A CA 1
ATOM 651 C C . ARG A 1 80 ? 2.993 -2.222 -26.022 1.00 83.56 80 ARG A C 1
ATOM 653 O O . ARG A 1 80 ? 3.982 -1.521 -26.230 1.00 83.56 80 ARG A O 1
ATOM 660 N N . ALA A 1 81 ? 2.924 -3.510 -26.358 1.00 87.12 81 ALA A N 1
ATOM 661 C CA . ALA A 1 81 ? 4.004 -4.316 -26.925 1.00 87.12 81 ALA A CA 1
ATOM 662 C C . ALA A 1 81 ? 5.333 -4.213 -26.144 1.00 87.12 81 ALA A C 1
ATOM 664 O O . ALA A 1 81 ? 6.414 -4.161 -26.737 1.00 87.12 81 ALA A O 1
ATOM 665 N N . GLN A 1 82 ? 5.268 -4.173 -24.808 1.00 88.25 82 GLN A N 1
ATOM 666 C CA . GLN A 1 82 ? 6.448 -4.008 -23.950 1.00 88.25 82 GLN A CA 1
ATOM 667 C C . GLN A 1 82 ? 6.336 -4.777 -22.631 1.00 88.25 82 GLN A C 1
ATOM 669 O O . GLN A 1 82 ? 5.244 -4.995 -22.111 1.00 88.25 82 GLN A O 1
ATOM 674 N N . SER A 1 83 ? 7.485 -5.128 -22.051 1.00 88.38 83 SER A N 1
ATOM 675 C CA . SER A 1 83 ? 7.550 -5.695 -20.703 1.00 88.38 83 SER A CA 1
ATOM 676 C C . SER A 1 83 ? 7.360 -4.618 -19.639 1.00 88.38 83 SER A C 1
ATOM 678 O O . SER A 1 83 ? 7.963 -3.544 -19.698 1.00 88.38 83 SER A O 1
ATOM 680 N N . VAL A 1 84 ? 6.544 -4.941 -18.645 1.00 93.25 84 VAL A N 1
ATOM 681 C CA . VAL A 1 84 ? 6.217 -4.092 -17.507 1.00 93.25 84 VAL A CA 1
ATOM 682 C C . VAL A 1 84 ? 6.511 -4.864 -16.230 1.00 93.25 84 VAL A C 1
ATOM 684 O O . VAL A 1 84 ? 5.991 -5.963 -16.049 1.00 93.25 84 VAL A O 1
ATOM 687 N N . ALA A 1 85 ? 7.316 -4.288 -15.342 1.00 95.62 85 ALA A N 1
ATOM 688 C CA . ALA A 1 85 ? 7.562 -4.864 -14.027 1.00 95.62 85 ALA A CA 1
ATOM 689 C C . ALA A 1 85 ? 6.617 -4.271 -12.981 1.00 95.62 85 ALA A C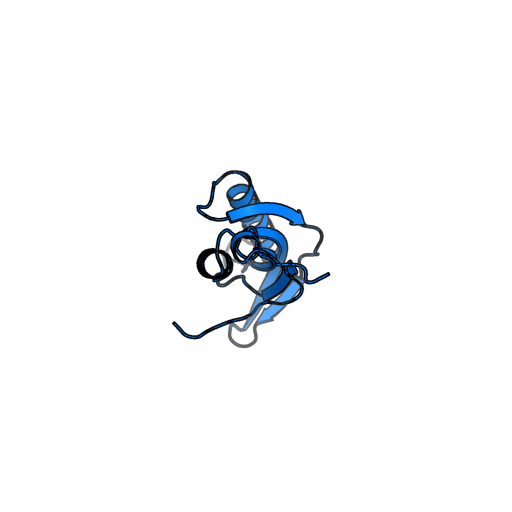 1
ATOM 691 O O . ALA A 1 85 ? 6.199 -3.116 -13.084 1.00 95.62 85 ALA A O 1
ATOM 692 N N . TYR A 1 86 ? 6.316 -5.058 -11.958 1.00 96.56 86 TYR A N 1
ATOM 693 C CA . TYR A 1 86 ? 5.475 -4.689 -10.833 1.00 96.56 86 TYR A CA 1
ATOM 694 C C . TYR A 1 86 ? 6.148 -5.090 -9.525 1.00 96.56 86 TYR A C 1
ATOM 696 O O . TYR A 1 86 ? 6.540 -6.242 -9.350 1.00 96.56 86 TYR A O 1
ATOM 704 N N . ALA A 1 87 ? 6.247 -4.138 -8.602 1.00 97.25 87 ALA A N 1
ATOM 705 C CA . ALA A 1 87 ? 6.841 -4.320 -7.286 1.00 97.25 87 ALA A CA 1
ATOM 706 C C . ALA A 1 87 ? 5.736 -4.240 -6.209 1.00 97.25 87 ALA A C 1
ATOM 708 O O . ALA A 1 87 ? 5.245 -3.143 -5.912 1.00 97.25 87 ALA A O 1
ATOM 709 N N . PRO A 1 88 ? 5.283 -5.383 -5.660 1.00 97.62 88 PRO A N 1
ATOM 710 C CA . PRO A 1 88 ? 4.156 -5.437 -4.733 1.00 97.62 88 PRO A CA 1
ATOM 711 C C . PRO A 1 88 ? 4.517 -4.973 -3.312 1.00 97.62 88 PRO A C 1
ATOM 713 O O . PRO A 1 88 ? 5.611 -5.222 -2.804 1.00 97.62 88 PRO A O 1
ATOM 716 N N . VAL A 1 89 ? 3.554 -4.344 -2.639 1.00 97.38 89 VAL A N 1
ATOM 717 C CA . VAL A 1 89 ? 3.603 -3.962 -1.219 1.00 97.38 89 VAL A CA 1
ATOM 718 C 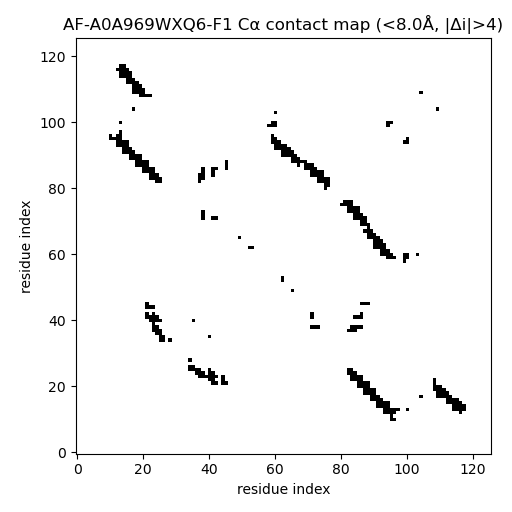C . VAL A 1 89 ? 2.260 -4.251 -0.579 1.00 97.38 89 VAL A C 1
ATOM 720 O O . VAL A 1 89 ? 1.224 -3.845 -1.106 1.00 97.38 89 VAL A O 1
ATOM 723 N N . ALA A 1 90 ? 2.283 -4.908 0.577 1.00 97.19 90 ALA A N 1
ATOM 724 C CA . ALA A 1 90 ? 1.119 -5.003 1.443 1.00 97.19 90 ALA A CA 1
ATOM 725 C C . ALA A 1 90 ? 1.201 -3.940 2.542 1.00 97.19 90 ALA A C 1
ATOM 727 O O . ALA A 1 90 ? 2.258 -3.747 3.140 1.00 97.19 90 ALA A O 1
ATOM 728 N N . VAL A 1 91 ? 0.091 -3.258 2.798 1.00 97.12 91 VAL A N 1
ATOM 729 C CA . VAL A 1 91 ? -0.036 -2.245 3.846 1.00 97.12 91 VAL A CA 1
ATOM 730 C C . VAL A 1 91 ? -1.212 -2.625 4.728 1.00 97.12 91 VAL A C 1
ATOM 732 O O . VAL A 1 91 ? -2.333 -2.738 4.234 1.00 97.12 91 VAL A O 1
ATOM 735 N N . GLU A 1 92 ? -0.954 -2.827 6.013 1.00 97.12 92 GLU A N 1
ATOM 736 C CA . GLU A 1 92 ? -1.983 -2.944 7.042 1.00 97.12 92 GLU A CA 1
ATOM 737 C C . GLU A 1 92 ? -2.182 -1.583 7.698 1.00 97.12 92 GLU A C 1
ATOM 739 O O . GLU A 1 92 ? -1.213 -0.919 8.080 1.00 97.12 92 GLU A O 1
ATOM 744 N N . PHE A 1 93 ? -3.432 -1.143 7.780 1.00 95.88 93 PHE A N 1
ATOM 745 C CA . PHE A 1 93 ? -3.778 0.169 8.305 1.00 95.88 93 PHE A CA 1
ATOM 746 C C . PHE A 1 93 ? -5.141 0.156 8.990 1.00 95.88 93 PHE A C 1
ATOM 748 O O . PHE A 1 93 ? -6.020 -0.638 8.643 1.00 95.88 93 PHE A O 1
ATOM 755 N N . LYS A 1 94 ? -5.318 1.078 9.935 1.00 95.62 94 LYS A N 1
ATOM 756 C CA . LYS A 1 94 ? -6.621 1.447 10.478 1.00 95.62 94 LYS A CA 1
ATOM 757 C C . LYS A 1 94 ? -7.150 2.691 9.784 1.00 95.62 94 LYS A C 1
ATOM 759 O O . LYS A 1 94 ? -6.373 3.581 9.441 1.00 95.62 94 LYS A O 1
ATOM 764 N N . ALA A 1 95 ? -8.463 2.751 9.613 1.00 94.50 95 ALA A N 1
ATOM 765 C CA . ALA A 1 95 ? -9.164 3.924 9.127 1.00 94.50 95 ALA A CA 1
ATOM 766 C C . ALA A 1 95 ? -10.269 4.358 10.096 1.00 94.50 95 ALA A C 1
ATOM 768 O O . ALA A 1 95 ? -10.968 3.512 10.666 1.00 94.50 95 ALA A O 1
ATOM 769 N N . ASP A 1 96 ? -10.437 5.674 10.230 1.00 91.31 96 ASP A N 1
ATOM 770 C CA . ASP A 1 96 ? -11.490 6.286 11.050 1.00 91.31 96 ASP A CA 1
ATOM 771 C C . ASP A 1 96 ? -12.882 6.060 10.433 1.00 91.31 96 ASP A C 1
ATOM 773 O O . ASP A 1 96 ? -13.876 5.932 11.147 1.00 91.31 96 ASP A O 1
ATOM 777 N N . SER A 1 97 ? -12.955 5.976 9.101 1.00 89.50 97 SER A N 1
ATOM 778 C CA . SER A 1 97 ? -14.187 5.743 8.348 1.00 89.50 97 SER A CA 1
ATOM 779 C C . SER A 1 97 ? -13.954 4.919 7.076 1.00 89.50 97 SER A C 1
ATOM 781 O O . SER A 1 97 ? -12.821 4.724 6.621 1.00 89.50 97 SER A O 1
ATOM 783 N N . ILE A 1 98 ? -15.042 4.418 6.481 1.00 89.31 98 ILE A N 1
ATOM 784 C CA . ILE A 1 98 ? -14.982 3.704 5.195 1.00 89.31 98 ILE A CA 1
ATOM 785 C C . ILE A 1 98 ? -14.545 4.672 4.097 1.00 89.31 98 ILE A C 1
ATOM 787 O O . ILE A 1 98 ? -13.793 4.299 3.200 1.00 89.31 98 ILE A O 1
ATOM 791 N N . GLU A 1 99 ? -15.000 5.917 4.174 1.00 90.56 99 GLU A N 1
ATOM 792 C CA . GLU A 1 99 ? -14.654 6.991 3.260 1.00 90.56 99 GLU A CA 1
ATOM 793 C C . GLU A 1 99 ? -13.145 7.252 3.263 1.00 90.56 99 GLU A C 1
ATOM 795 O O . GLU A 1 99 ? -12.542 7.298 2.188 1.00 90.56 99 GLU A O 1
ATOM 800 N N . ASP A 1 100 ? -12.525 7.343 4.444 1.00 92.94 100 ASP A N 1
ATOM 801 C CA . ASP A 1 100 ? -11.073 7.508 4.580 1.00 92.94 100 ASP A CA 1
ATOM 802 C C . ASP A 1 100 ? -10.328 6.302 3.992 1.00 92.94 100 ASP A C 1
ATOM 804 O O . ASP A 1 100 ? -9.393 6.465 3.201 1.00 92.94 100 ASP A O 1
ATOM 808 N N . ALA A 1 101 ? -10.788 5.079 4.291 1.00 93.50 101 ALA A N 1
ATOM 809 C CA . ALA A 1 101 ? -10.209 3.858 3.734 1.00 93.50 101 ALA A CA 1
ATOM 810 C C . ALA A 1 101 ? -10.279 3.835 2.199 1.00 93.50 101 ALA A C 1
ATOM 812 O O . ALA A 1 101 ? -9.283 3.534 1.539 1.00 93.50 101 ALA A O 1
ATOM 813 N N . ILE A 1 102 ? -11.429 4.187 1.616 1.00 93.19 102 ILE A N 1
ATOM 814 C CA . ILE A 1 102 ? -11.621 4.251 0.161 1.00 93.19 102 ILE A CA 1
ATOM 815 C C . ILE A 1 102 ? -10.686 5.294 -0.457 1.00 93.19 102 ILE A C 1
ATOM 817 O O . ILE A 1 102 ? -10.003 4.995 -1.438 1.00 93.19 102 ILE A O 1
ATOM 821 N N . GLN A 1 103 ? -10.614 6.497 0.120 1.00 93.44 103 GLN A N 1
ATOM 822 C CA . GLN A 1 103 ? -9.719 7.552 -0.363 1.00 93.44 103 GLN A CA 1
ATOM 823 C C . GLN A 1 103 ? -8.248 7.129 -0.316 1.00 93.44 103 GLN A C 1
ATOM 825 O O . GLN A 1 103 ? -7.474 7.467 -1.216 1.00 93.44 103 GLN A O 1
ATOM 830 N N . PHE A 1 104 ? -7.859 6.363 0.703 1.00 94.38 104 PHE A N 1
ATOM 831 C CA . PHE A 1 104 ? -6.510 5.831 0.825 1.00 94.38 104 PHE A CA 1
ATOM 832 C C . PHE A 1 104 ? -6.187 4.788 -0.257 1.00 94.38 104 PHE A C 1
ATOM 834 O O . PHE A 1 104 ? -5.147 4.899 -0.918 1.00 94.38 104 PHE A O 1
ATOM 841 N N . ILE A 1 105 ? -7.073 3.804 -0.465 1.00 94.88 105 ILE A N 1
ATOM 842 C CA . ILE A 1 105 ? -6.822 2.667 -1.369 1.00 94.88 105 ILE A CA 1
ATOM 843 C C . ILE A 1 105 ? -7.064 2.978 -2.847 1.00 94.88 105 ILE A C 1
ATOM 845 O O . ILE A 1 105 ? -6.534 2.260 -3.691 1.00 94.88 105 ILE A O 1
ATOM 849 N N . MET A 1 106 ? -7.843 4.011 -3.188 1.00 93.44 106 MET A N 1
ATOM 850 C CA . MET A 1 106 ? -8.147 4.386 -4.575 1.00 93.44 106 MET A CA 1
ATOM 851 C C . MET A 1 106 ? -6.927 4.975 -5.300 1.00 93.44 106 MET A C 1
ATOM 853 O O . MET A 1 106 ? -6.792 6.181 -5.511 1.00 93.44 106 MET A O 1
ATOM 857 N N . ARG A 1 107 ? -6.024 4.088 -5.704 1.00 92.94 107 ARG A N 1
ATOM 858 C CA . ARG A 1 107 ? -4.789 4.370 -6.438 1.00 92.94 107 ARG A CA 1
ATOM 859 C C . ARG A 1 107 ? -4.736 3.494 -7.687 1.00 92.94 107 ARG A C 1
ATOM 861 O O . ARG A 1 107 ? -5.321 2.414 -7.705 1.00 92.94 107 ARG A O 1
ATOM 868 N N . GLU A 1 108 ? -4.017 3.920 -8.722 1.00 93.56 108 GLU A N 1
ATOM 869 C CA . GLU A 1 108 ? -3.852 3.115 -9.948 1.00 93.56 108 GLU A CA 1
ATOM 870 C C . GLU A 1 108 ? -3.137 1.782 -9.664 1.00 93.56 108 GLU A C 1
ATOM 872 O O . GLU A 1 108 ? -3.377 0.760 -10.315 1.00 93.56 108 GLU A O 1
ATOM 877 N N . GLU A 1 109 ? -2.282 1.794 -8.644 1.00 95.50 109 GLU A N 1
ATOM 878 C CA . GLU A 1 109 ? -1.489 0.665 -8.178 1.00 95.50 109 GLU A CA 1
ATOM 879 C C . GLU A 1 109 ? -2.304 -0.330 -7.337 1.00 95.50 109 GLU A C 1
ATOM 881 O O . GLU A 1 109 ? -1.802 -1.402 -7.010 1.00 95.50 109 GLU A O 1
ATOM 886 N N . PHE A 1 110 ? -3.555 -0.018 -6.981 1.00 96.50 110 PHE A N 1
ATOM 887 C CA . PHE A 1 110 ? -4.406 -0.894 -6.176 1.00 96.50 110 PHE A CA 1
ATOM 888 C C . PHE A 1 110 ? -4.669 -2.240 -6.864 1.00 96.50 110 PHE A C 1
ATOM 890 O O . PHE A 1 110 ? -4.965 -2.309 -8.065 1.00 96.50 110 PHE A O 1
ATOM 897 N N . ARG A 1 111 ? -4.589 -3.328 -6.087 1.00 95.44 111 ARG A N 1
ATOM 898 C CA . ARG A 1 111 ? -4.849 -4.691 -6.581 1.00 95.44 111 ARG A CA 1
ATOM 899 C C . ARG A 1 111 ? -5.768 -5.519 -5.709 1.00 95.44 111 ARG A C 1
ATOM 901 O O . ARG A 1 111 ? -6.565 -6.286 -6.242 1.00 95.44 111 ARG A O 1
ATOM 908 N N . LYS A 1 112 ? -5.634 -5.425 -4.390 1.00 95.19 112 LYS A N 1
ATOM 909 C CA . LYS A 1 112 ? -6.393 -6.259 -3.455 1.00 95.19 112 LYS A CA 1
ATOM 910 C C . LYS A 1 112 ? -6.652 -5.496 -2.168 1.00 95.19 112 LYS A C 1
ATOM 912 O O . LYS A 1 112 ? -5.765 -4.789 -1.704 1.00 95.19 112 LYS A O 1
ATOM 917 N N . VAL A 1 113 ? -7.824 -5.699 -1.578 1.00 95.50 113 VAL A N 1
ATOM 918 C CA . VAL A 1 113 ? -8.131 -5.303 -0.202 1.00 95.50 113 VAL A CA 1
ATOM 919 C C . VAL A 1 113 ? -8.675 -6.506 0.558 1.00 95.50 113 VAL A C 1
ATOM 921 O O . VAL A 1 113 ? -9.405 -7.324 -0.001 1.00 95.50 113 VAL A O 1
ATOM 924 N N . GLU A 1 114 ? -8.302 -6.607 1.823 1.00 94.81 114 GLU A N 1
ATOM 925 C CA . GLU A 1 114 ? -8.841 -7.539 2.801 1.00 94.81 114 GLU A CA 1
ATOM 926 C C . GLU A 1 114 ? -9.269 -6.723 4.022 1.00 94.81 114 GLU A C 1
ATOM 928 O O . GLU A 1 114 ? -8.514 -5.874 4.496 1.00 94.81 114 GLU A O 1
ATOM 933 N N . ILE A 1 115 ? -10.487 -6.950 4.508 1.00 93.12 115 ILE A N 1
ATOM 934 C CA . ILE A 1 115 ? -10.956 -6.382 5.774 1.00 93.12 115 ILE A CA 1
ATOM 935 C C . ILE A 1 115 ? -10.524 -7.366 6.858 1.00 93.12 115 ILE A C 1
ATOM 937 O O . ILE A 1 115 ? -10.913 -8.531 6.807 1.00 93.12 115 ILE A O 1
ATOM 941 N N . ILE A 1 116 ? -9.675 -6.912 7.778 1.00 93.88 116 ILE A N 1
ATOM 942 C CA . ILE A 1 116 ? -9.218 -7.702 8.925 1.00 93.88 116 ILE A CA 1
ATOM 943 C C . ILE A 1 116 ? -10.243 -7.575 10.051 1.00 93.88 116 ILE A C 1
ATOM 945 O O . ILE A 1 116 ? -10.652 -8.577 10.622 1.00 93.88 116 ILE A O 1
ATOM 949 N N . GLU A 1 117 ? -10.674 -6.346 10.340 1.00 90.94 117 GLU A N 1
ATOM 950 C CA . GLU A 1 117 ? -11.695 -6.047 11.343 1.00 90.94 117 GLU A CA 1
ATOM 951 C C . GLU A 1 117 ? -12.602 -4.911 10.839 1.00 90.94 117 GLU A C 1
ATOM 953 O O . GLU A 1 117 ? -12.117 -3.984 10.176 1.00 90.94 117 GLU A O 1
ATOM 958 N N . PRO A 1 118 ? -13.907 -4.937 11.157 1.00 89.19 118 PRO A N 1
ATOM 959 C CA . PRO A 1 118 ? -14.619 -5.978 11.907 1.00 89.19 118 PRO A CA 1
ATOM 960 C C . PRO A 1 118 ? -14.978 -7.206 11.046 1.00 89.19 118 PRO A C 1
ATOM 962 O O . PRO A 1 118 ? -15.034 -7.120 9.821 1.00 89.19 118 PRO A O 1
ATOM 965 N N . ASP A 1 119 ? -15.325 -8.325 11.696 1.00 82.31 119 ASP A N 1
ATOM 966 C CA . ASP A 1 119 ? -15.802 -9.557 11.031 1.00 82.31 119 ASP A CA 1
ATOM 967 C C . ASP A 1 119 ? -17.068 -9.337 10.181 1.00 82.31 119 ASP A C 1
ATOM 969 O O . ASP A 1 119 ? -17.319 -10.032 9.191 1.00 82.31 119 ASP A O 1
ATOM 973 N N . HIS A 1 120 ? -17.899 -8.374 10.586 1.00 78.62 120 HIS A N 1
ATOM 974 C CA . HIS A 1 120 ? -19.149 -8.032 9.922 1.00 78.62 120 HIS A CA 1
ATOM 975 C C . HIS A 1 120 ? -19.276 -6.524 9.768 1.00 78.62 120 HIS A C 1
ATOM 977 O O . HIS A 1 120 ? -19.134 -5.772 10.730 1.00 78.62 120 HIS A O 1
ATOM 983 N N . LEU A 1 121 ? -19.614 -6.097 8.555 1.00 80.25 121 LEU A N 1
ATOM 984 C CA . LEU A 1 121 ? -19.772 -4.696 8.207 1.00 80.25 121 LEU A CA 1
ATOM 985 C C . LEU A 1 121 ? -21.174 -4.486 7.629 1.00 80.25 121 LEU A C 1
ATOM 987 O O . LEU A 1 121 ? -21.538 -5.076 6.612 1.00 80.25 121 LEU A O 1
ATOM 991 N N . ASN A 1 122 ? -21.981 -3.670 8.308 1.00 80.50 122 ASN A N 1
ATOM 992 C CA . ASN A 1 122 ? -23.349 -3.367 7.895 1.00 80.50 122 ASN A CA 1
ATOM 993 C C . ASN A 1 122 ? -23.371 -2.048 7.123 1.00 80.50 122 ASN A C 1
ATOM 995 O O . ASN A 1 122 ? -23.289 -0.973 7.712 1.00 80.50 122 ASN A O 1
ATOM 999 N N . LEU A 1 123 ? -23.499 -2.133 5.799 1.00 79.81 123 LEU A N 1
ATOM 1000 C CA . LEU A 1 123 ? -23.674 -0.962 4.945 1.00 79.81 123 LEU A CA 1
ATOM 1001 C C . LEU A 1 123 ? -25.156 -0.602 4.871 1.00 79.81 123 LEU A C 1
ATOM 1003 O O . LEU A 1 123 ? -25.981 -1.405 4.434 1.00 79.81 123 LEU A O 1
ATOM 1007 N N . THR A 1 124 ? -25.489 0.618 5.273 1.00 79.56 124 THR A N 1
ATOM 1008 C CA . THR A 1 124 ? -26.831 1.175 5.101 1.00 79.56 124 THR A CA 1
ATOM 1009 C C . THR A 1 124 ? -26.784 2.305 4.085 1.00 79.56 124 THR A C 1
ATOM 1011 O O . THR A 1 124 ? -25.760 2.957 3.891 1.00 79.56 124 THR A O 1
ATOM 1014 N N . LYS A 1 125 ? -27.890 2.498 3.368 1.00 79.25 125 LYS A N 1
ATOM 1015 C CA . LYS A 1 125 ? -28.028 3.636 2.465 1.00 79.25 125 LYS A CA 1
ATOM 1016 C C . LYS A 1 125 ? -28.163 4.907 3.313 1.00 79.25 125 LYS A C 1
ATOM 1018 O O . LYS A 1 125 ? -28.939 4.887 4.267 1.00 79.25 125 LYS A O 1
ATOM 1023 N N . MET A 1 126 ? -27.446 5.971 2.945 1.00 57.91 126 MET A N 1
ATOM 1024 C CA . MET A 1 126 ? -27.715 7.317 3.469 1.00 57.91 126 MET A CA 1
ATOM 1025 C C . MET A 1 126 ? -29.093 7.821 3.036 1.00 57.91 126 MET A C 1
ATOM 1027 O O . MET A 1 126 ? -29.499 7.546 1.877 1.00 57.91 126 MET A O 1
#